Protein AF-A0A261KJJ3-F1 (afdb_monomer_lite)

pLDDT: mean 83.25, std 13.96, range [41.62, 97.19]

Radius of gyration: 14.07 Å; chains: 1; bounding box: 32×36×32 Å
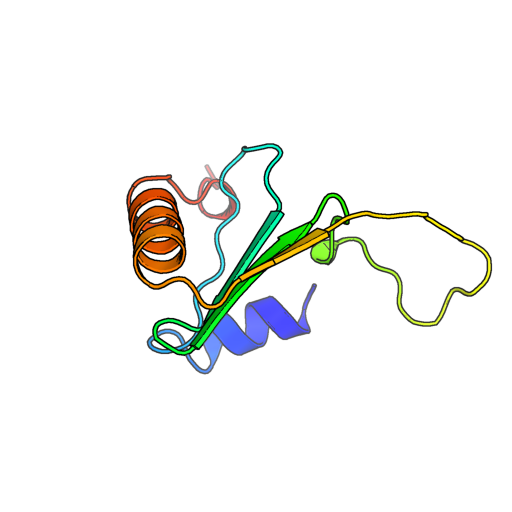
Secondary structure (DSSP, 8-state):
-HHHHHHHHH-TTT------SSS-EEEEETTTEEEEESS-GGG--TT-TT------EEEE--HHHHHHHHHHHHHS--GGG---

Structure (mmCIF, N/CA/C/O backbone):
data_AF-A0A261KJJ3-F1
#
_entry.id   AF-A0A261KJJ3-F1
#
loop_
_atom_site.group_PDB
_atom_site.id
_atom_site.type_symbol
_atom_site.label_atom_id
_atom_site.label_alt_id
_atom_site.label_comp_id
_atom_site.label_asym_id
_atom_site.label_entity_id
_atom_site.label_seq_id
_atom_site.pdbx_PDB_ins_code
_atom_site.Cartn_x
_atom_site.Cartn_y
_atom_site.Cartn_z
_atom_site.occupancy
_atom_site.B_iso_or_equiv
_atom_site.auth_seq_id
_atom_site.auth_comp_id
_atom_site.auth_asym_id
_atom_site.auth_atom_id
_atom_site.pdbx_PDB_model_num
ATOM 1 N N . MET A 1 1 ? 3.032 1.632 -15.342 1.00 56.47 1 MET A N 1
ATOM 2 C CA . MET A 1 1 ? 2.505 2.963 -14.957 1.00 56.47 1 MET A CA 1
ATOM 3 C C . MET A 1 1 ? 1.107 3.245 -15.521 1.00 56.47 1 MET A C 1
ATOM 5 O O . MET A 1 1 ? 0.233 3.578 -14.733 1.00 56.47 1 MET A O 1
ATOM 9 N N . PHE A 1 2 ? 0.858 3.044 -16.825 1.00 61.78 2 PHE A N 1
ATOM 10 C CA . PHE A 1 2 ? -0.452 3.309 -17.453 1.00 61.78 2 PHE A CA 1
ATOM 11 C C . PHE A 1 2 ? -1.638 2.559 -16.814 1.00 61.78 2 PHE A C 1
ATOM 13 O O . PHE A 1 2 ? -2.654 3.178 -16.526 1.00 61.78 2 PHE A O 1
ATOM 20 N N . LYS A 1 3 ? -1.472 1.273 -16.469 1.00 80.75 3 LYS A N 1
ATOM 21 C CA . LYS A 1 3 ? -2.557 0.452 -15.895 1.00 80.75 3 LYS A CA 1
ATOM 22 C C . LYS A 1 3 ? -3.081 0.946 -14.533 1.00 80.75 3 LYS A C 1
ATOM 24 O O . LYS A 1 3 ? -4.277 0.906 -14.290 1.00 80.75 3 LYS A O 1
ATOM 29 N N . LEU A 1 4 ? -2.215 1.450 -13.646 1.00 85.06 4 LEU A N 1
ATOM 30 C CA . LEU A 1 4 ? -2.646 1.928 -12.319 1.00 85.06 4 LEU A CA 1
ATOM 31 C C . LEU A 1 4 ? -3.336 3.298 -12.388 1.00 85.06 4 LEU A C 1
ATOM 33 O O . LEU A 1 4 ? -4.292 3.550 -11.660 1.00 85.06 4 LEU A O 1
ATOM 37 N N . GLN A 1 5 ? -2.869 4.178 -13.278 1.00 86.25 5 GLN A N 1
ATOM 38 C CA . GLN A 1 5 ? -3.540 5.458 -13.529 1.00 86.25 5 GLN A CA 1
ATOM 39 C C . GLN A 1 5 ? -4.918 5.240 -14.162 1.00 86.25 5 GLN A C 1
ATOM 41 O O . GLN A 1 5 ? -5.878 5.925 -13.815 1.00 86.25 5 GLN A O 1
ATOM 46 N N . GLU A 1 6 ? -5.038 4.248 -15.043 1.00 88.56 6 GLU A N 1
ATOM 47 C CA . GLU A 1 6 ? -6.319 3.853 -15.616 1.00 88.56 6 GLU A CA 1
ATOM 48 C C . GLU A 1 6 ? -7.281 3.291 -14.563 1.00 88.56 6 GLU A C 1
ATOM 50 O O . GLU A 1 6 ? -8.432 3.715 -14.521 1.00 88.56 6 GLU A O 1
ATOM 55 N N . LEU A 1 7 ? -6.815 2.428 -13.653 1.00 89.12 7 LEU A N 1
ATOM 56 C CA . LEU A 1 7 ? -7.637 1.938 -12.539 1.00 89.12 7 LEU A CA 1
ATOM 57 C C . LEU A 1 7 ? -8.141 3.074 -11.643 1.00 89.12 7 LEU A C 1
ATOM 59 O O . LEU A 1 7 ? -9.318 3.088 -11.290 1.00 89.12 7 LEU A O 1
ATOM 63 N N . LYS A 1 8 ? -7.294 4.066 -11.340 1.00 91.56 8 LYS A N 1
ATOM 64 C CA . LYS A 1 8 ? -7.713 5.279 -10.618 1.00 91.56 8 LYS A CA 1
ATOM 65 C C . LYS A 1 8 ? -8.817 6.031 -11.356 1.00 91.56 8 LYS A C 1
ATOM 67 O O . LYS A 1 8 ? -9.742 6.528 -10.723 1.00 91.56 8 LYS A O 1
ATOM 72 N N . ARG A 1 9 ? -8.724 6.128 -12.684 1.00 90.69 9 ARG A N 1
ATOM 73 C CA . ARG A 1 9 ? -9.735 6.797 -13.512 1.00 90.69 9 ARG A CA 1
ATOM 74 C C . ARG A 1 9 ? -11.050 6.015 -13.558 1.00 90.69 9 ARG A C 1
ATOM 76 O O . ARG A 1 9 ? -12.105 6.634 -13.500 1.00 90.69 9 ARG A O 1
ATOM 83 N N . LEU A 1 10 ? -10.990 4.690 -13.690 1.00 95.56 10 LEU A N 1
ATOM 84 C CA . LEU A 1 10 ? -12.169 3.824 -13.801 1.00 95.56 10 LEU A CA 1
ATOM 85 C C . LEU A 1 10 ? -12.897 3.653 -12.463 1.00 95.56 10 LEU A C 1
ATOM 87 O O . LEU A 1 10 ? -14.123 3.600 -12.435 1.00 95.56 10 LEU A O 1
ATOM 91 N N . TYR A 1 11 ? -12.154 3.607 -11.356 1.00 94.69 11 TYR A N 1
ATOM 92 C CA . TYR A 1 11 ? -12.689 3.317 -10.027 1.00 94.69 11 TYR A CA 1
ATOM 93 C C . TYR A 1 11 ? -12.241 4.353 -8.982 1.00 94.69 11 TYR A C 1
ATOM 95 O O . TYR A 1 11 ? -11.677 3.978 -7.954 1.00 94.69 11 TYR A O 1
ATOM 103 N N . PRO A 1 12 ? -12.509 5.658 -9.175 1.00 92.31 12 PRO A N 1
ATOM 104 C CA . PRO A 1 12 ? -11.958 6.722 -8.326 1.00 92.31 12 PRO A CA 1
ATOM 105 C C . PRO A 1 12 ? -12.415 6.655 -6.862 1.00 92.31 12 PRO A C 1
ATOM 107 O O . PRO A 1 12 ? -11.740 7.189 -5.986 1.00 92.31 12 PRO A O 1
ATOM 110 N N . LYS A 1 13 ? -13.547 5.992 -6.587 1.00 92.31 13 LYS A N 1
ATOM 111 C CA . LYS A 1 13 ? -14.053 5.758 -5.224 1.00 92.31 13 LYS A CA 1
ATOM 112 C C . LYS A 1 13 ? -13.354 4.600 -4.506 1.00 92.31 13 LYS A C 1
ATOM 114 O O . LYS A 1 13 ? -13.295 4.612 -3.286 1.00 92.31 13 LYS A O 1
ATOM 119 N N . TYR A 1 14 ? -12.848 3.618 -5.252 1.00 91.56 14 TYR A N 1
ATOM 120 C CA . TYR A 1 14 ? -12.318 2.362 -4.705 1.00 91.56 14 TYR A CA 1
ATOM 121 C C . TYR A 1 14 ? -10.797 2.253 -4.818 1.00 91.56 14 TYR A C 1
ATOM 123 O O . TYR A 1 14 ? -10.180 1.467 -4.109 1.00 91.56 14 TYR A O 1
ATOM 131 N N . PHE A 1 15 ? -10.183 3.020 -5.719 1.00 93.38 15 PHE A N 1
ATOM 132 C CA . PHE A 1 15 ? -8.750 2.989 -5.951 1.00 93.38 15 PHE A CA 1
ATOM 133 C C . PHE A 1 15 ? -8.174 4.400 -5.958 1.00 93.38 15 PHE A C 1
ATOM 135 O O . PHE A 1 15 ? -8.498 5.232 -6.809 1.00 93.38 15 PHE A O 1
ATOM 142 N N . GLN A 1 16 ? -7.262 4.653 -5.023 1.00 92.81 16 GLN A N 1
ATOM 143 C CA . GLN A 1 16 ? -6.540 5.912 -4.926 1.00 92.81 16 GLN A CA 1
ATOM 144 C C . GLN A 1 16 ? -5.048 5.695 -5.156 1.00 92.81 16 GLN A C 1
ATOM 146 O O . GLN A 1 16 ? -4.453 4.720 -4.713 1.00 92.81 16 GLN A O 1
ATOM 151 N N . LEU A 1 17 ? -4.431 6.658 -5.837 1.00 90.94 17 LEU A N 1
ATOM 152 C CA . LEU A 1 17 ? -2.994 6.683 -6.082 1.00 90.94 17 LEU A CA 1
ATOM 153 C C . LEU A 1 17 ? -2.494 8.117 -5.906 1.00 90.94 17 LEU A C 1
ATOM 155 O O . LEU A 1 17 ? -3.000 9.038 -6.569 1.00 90.94 17 LEU A O 1
ATOM 159 N N . LYS A 1 18 ? -1.510 8.293 -5.018 1.00 89.19 18 LYS A N 1
ATOM 160 C CA . LYS A 1 18 ? -0.842 9.567 -4.725 1.00 89.19 18 LYS A CA 1
ATOM 161 C C . LYS A 1 18 ? 0.674 9.391 -4.757 1.00 89.19 18 LYS A C 1
ATOM 163 O O . LYS A 1 18 ? 1.193 8.386 -4.281 1.00 89.19 18 LYS A O 1
ATOM 168 N N . LEU A 1 19 ? 1.376 10.397 -5.272 1.00 88.44 19 LEU A N 1
ATOM 169 C CA . LEU A 1 19 ? 2.810 10.560 -5.048 1.00 88.44 19 LEU A CA 1
ATOM 170 C C . LEU A 1 19 ? 2.989 11.427 -3.801 1.00 88.44 19 LEU A C 1
ATOM 172 O O . LEU A 1 19 ? 2.656 12.606 -3.837 1.00 88.44 19 LEU A O 1
ATOM 176 N N . MET A 1 20 ? 3.482 10.850 -2.708 1.00 86.31 20 MET A N 1
ATOM 177 C CA . MET A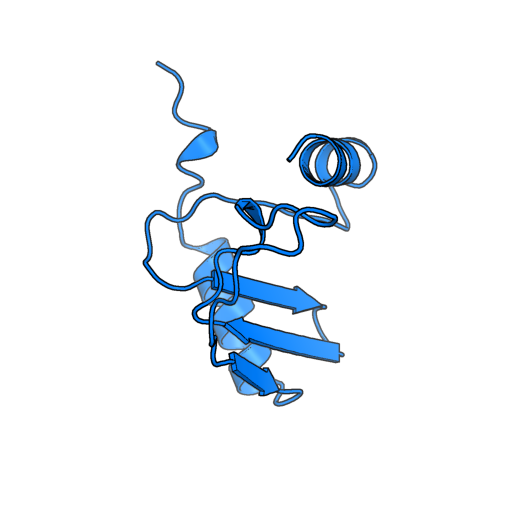 1 20 ? 3.527 11.526 -1.402 1.00 86.31 20 MET A CA 1
ATOM 178 C C . MET A 1 20 ? 4.854 12.242 -1.106 1.00 86.31 20 MET A C 1
ATOM 180 O O . MET A 1 20 ? 4.948 12.958 -0.119 1.00 86.31 20 MET A O 1
ATOM 184 N N . GLY A 1 21 ? 5.894 12.036 -1.924 1.00 83.12 21 GLY A N 1
ATOM 185 C CA . GLY A 1 21 ? 7.228 12.617 -1.694 1.00 83.12 21 GLY A CA 1
ATOM 186 C C . GLY A 1 21 ? 8.014 11.996 -0.535 1.00 83.12 21 GLY A C 1
ATOM 187 O O . GLY A 1 21 ? 9.068 12.507 -0.175 1.00 83.12 21 GLY A O 1
ATOM 188 N N . THR A 1 22 ? 7.524 10.900 0.045 1.00 81.56 22 THR A N 1
ATOM 189 C CA . THR A 1 22 ? 8.212 10.145 1.097 1.00 81.56 22 THR A CA 1
ATOM 190 C C . THR A 1 22 ? 9.019 8.987 0.501 1.00 81.56 22 THR A C 1
ATOM 192 O O . THR A 1 22 ? 8.759 8.542 -0.619 1.00 81.56 22 THR A O 1
ATOM 195 N N . HIS A 1 23 ? 10.000 8.465 1.250 1.00 81.88 23 HIS A N 1
ATOM 196 C CA . HIS A 1 23 ? 10.738 7.262 0.836 1.00 81.88 23 HIS A CA 1
ATOM 197 C C . HIS A 1 23 ? 9.900 5.974 0.984 1.00 81.88 23 HIS A C 1
ATOM 199 O O . HIS A 1 23 ? 10.223 4.945 0.386 1.00 81.88 23 HIS A O 1
ATOM 205 N N . SER A 1 24 ? 8.816 6.024 1.761 1.00 81.88 24 SER A N 1
ATOM 206 C CA . SER A 1 24 ? 7.926 4.893 2.018 1.00 81.88 24 SER A CA 1
ATOM 207 C C . SER A 1 24 ? 7.106 4.532 0.781 1.00 81.88 24 SER A C 1
ATOM 209 O O . SER A 1 24 ? 6.447 5.384 0.188 1.00 81.88 24 SER A O 1
ATOM 211 N N . LYS A 1 25 ? 7.098 3.246 0.426 1.00 89.06 25 LYS A N 1
ATOM 212 C CA . LYS A 1 25 ? 6.242 2.698 -0.629 1.00 89.06 25 LYS A CA 1
ATOM 213 C C . LYS A 1 25 ? 5.325 1.682 0.020 1.00 89.06 25 LYS A C 1
ATOM 215 O O . LYS A 1 25 ? 5.800 0.709 0.603 1.00 89.06 25 LYS A O 1
A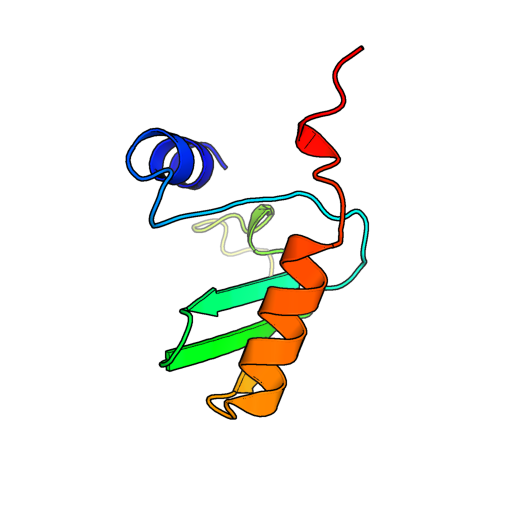TOM 220 N N . TYR A 1 26 ? 4.028 1.939 -0.035 1.00 91.50 26 TYR A N 1
ATOM 221 C CA . TYR A 1 26 ? 3.055 1.035 0.543 1.00 91.50 26 TYR A CA 1
ATOM 222 C C . TYR A 1 26 ? 1.771 0.992 -0.269 1.00 91.50 26 TYR A C 1
ATOM 224 O O . TYR A 1 26 ? 1.419 1.950 -0.960 1.00 91.50 26 TYR A O 1
ATOM 232 N N . TRP A 1 27 ? 1.074 -0.132 -0.166 1.00 91.31 27 TRP A N 1
ATOM 233 C CA . TRP A 1 27 ? -0.315 -0.265 -0.572 1.00 91.31 27 TRP A CA 1
ATOM 234 C C . TRP A 1 27 ? -1.149 -0.626 0.651 1.00 91.31 27 TRP A C 1
ATOM 236 O O . TRP A 1 27 ? -0.662 -1.256 1.592 1.00 91.31 27 TRP A O 1
ATOM 246 N N . VAL A 1 28 ? -2.412 -0.229 0.629 1.00 94.69 28 VAL A N 1
ATOM 247 C CA . VAL A 1 28 ? -3.379 -0.582 1.663 1.00 94.69 28 VAL A CA 1
ATOM 248 C C . VAL A 1 28 ? -4.634 -1.069 0.962 1.00 94.69 28 VAL A C 1
ATOM 250 O O . VAL A 1 28 ? -5.084 -0.462 -0.009 1.00 94.69 28 VAL A O 1
ATOM 253 N N . CYS A 1 29 ? -5.160 -2.190 1.429 1.00 94.12 29 CYS A N 1
ATOM 254 C CA . CYS A 1 29 ? -6.506 -2.641 1.147 1.00 94.12 29 CYS A CA 1
ATOM 255 C C . CYS A 1 29 ? -7.251 -2.588 2.474 1.00 94.12 29 CYS A C 1
ATOM 257 O O . CYS A 1 29 ? -7.119 -3.531 3.249 1.00 94.12 29 CYS A O 1
ATOM 259 N N . ASP A 1 30 ? -7.945 -1.470 2.706 1.00 91.00 30 ASP A N 1
ATOM 260 C CA . ASP A 1 30 ? -8.625 -1.035 3.935 1.00 91.00 30 ASP A CA 1
ATOM 261 C C . ASP A 1 30 ? -8.668 -2.085 5.055 1.00 91.00 30 ASP A C 1
ATOM 263 O O . ASP A 1 30 ? -7.637 -2.390 5.644 1.00 91.00 30 ASP A O 1
ATOM 267 N N . ASP A 1 31 ? -9.812 -2.697 5.337 1.00 90.00 31 ASP A N 1
ATOM 268 C CA . ASP A 1 31 ? -9.969 -3.628 6.464 1.00 90.00 31 ASP A CA 1
ATOM 269 C C . ASP A 1 31 ? -9.347 -5.022 6.228 1.00 90.00 31 ASP A C 1
ATOM 271 O O . ASP A 1 31 ? -9.771 -6.009 6.830 1.00 90.00 31 ASP A O 1
ATOM 275 N N . LYS A 1 32 ? -8.374 -5.149 5.315 1.00 94.94 32 LYS A N 1
ATOM 276 C CA . LYS A 1 32 ? -7.759 -6.435 4.948 1.00 94.94 32 LYS A CA 1
ATOM 277 C C . LYS A 1 32 ? -6.270 -6.486 5.244 1.00 94.94 32 LYS A C 1
ATOM 279 O O . LYS A 1 32 ? -5.829 -7.372 5.972 1.00 94.94 32 LYS A O 1
ATOM 284 N N . PHE A 1 33 ? -5.481 -5.606 4.631 1.00 96.31 33 PHE A N 1
ATOM 285 C CA . PHE A 1 33 ? -4.026 -5.638 4.774 1.00 96.31 33 PHE A CA 1
ATOM 286 C C . PHE A 1 33 ? -3.351 -4.341 4.332 1.00 96.31 33 PHE A C 1
ATOM 288 O O . PHE A 1 33 ? -3.854 -3.594 3.493 1.00 96.31 33 PHE A O 1
ATOM 295 N N . ALA A 1 34 ? -2.128 -4.148 4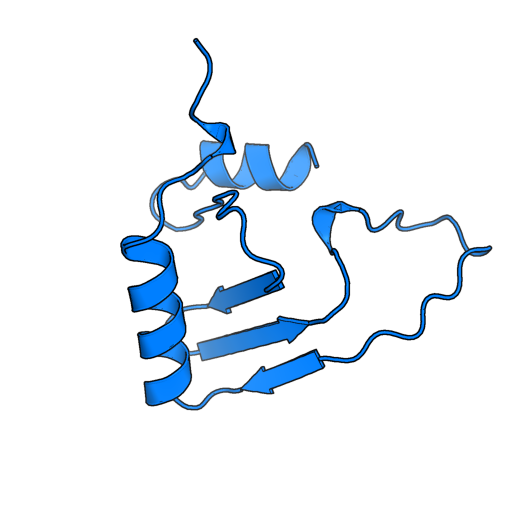.809 1.00 96.06 34 ALA A N 1
ATOM 296 C CA . ALA A 1 34 ? -1.165 -3.217 4.250 1.00 96.06 34 ALA A CA 1
ATOM 297 C C . ALA A 1 34 ? 0.132 -3.954 3.899 1.00 96.06 34 ALA A C 1
ATOM 299 O O . ALA A 1 34 ? 0.512 -4.926 4.554 1.00 96.06 34 ALA A O 1
ATOM 300 N N . VAL A 1 35 ? 0.824 -3.482 2.864 1.00 93.75 35 VAL A N 1
ATOM 301 C CA . VAL A 1 35 ? 2.215 -3.876 2.611 1.00 93.75 35 VAL A CA 1
ATOM 302 C C . VAL A 1 35 ? 3.050 -2.634 2.475 1.00 93.75 35 VAL A C 1
ATOM 304 O O . VAL A 1 35 ? 2.693 -1.731 1.723 1.00 93.75 35 VAL A O 1
ATOM 307 N N . VAL A 1 36 ? 4.184 -2.633 3.156 1.00 91.38 36 VAL A N 1
ATOM 308 C CA . VAL A 1 36 ? 5.249 -1.652 2.998 1.00 91.38 36 VAL A CA 1
ATOM 309 C C . VAL A 1 36 ? 6.445 -2.372 2.406 1.00 91.38 36 VAL A C 1
ATOM 311 O O . VAL A 1 36 ? 6.778 -3.468 2.842 1.00 91.38 36 VAL A O 1
ATOM 314 N N . THR A 1 37 ? 7.108 -1.783 1.423 1.00 87.69 37 THR A N 1
ATOM 315 C CA . THR A 1 37 ? 8.290 -2.394 0.813 1.00 87.69 37 THR A CA 1
ATOM 316 C C . THR A 1 37 ? 9.346 -1.351 0.476 1.00 87.69 37 THR A C 1
ATOM 318 O O . THR A 1 37 ? 9.035 -0.183 0.223 1.00 87.69 37 THR A O 1
ATOM 321 N N . SER A 1 38 ? 10.611 -1.769 0.481 1.00 85.50 38 SER A N 1
ATOM 322 C CA . SER A 1 38 ? 11.710 -0.988 -0.084 1.00 85.50 38 SER A CA 1
ATOM 323 C C . SER A 1 38 ? 11.591 -0.866 -1.611 1.00 85.50 38 SER A C 1
ATOM 325 O O . SER A 1 38 ? 11.957 0.178 -2.165 1.00 85.50 38 SER A O 1
ATOM 327 N N . ALA A 1 39 ? 10.952 -1.851 -2.260 1.00 81.69 39 ALA A N 1
ATOM 328 C CA . ALA A 1 39 ? 10.798 -1.937 -3.704 1.00 81.69 39 ALA A CA 1
ATOM 329 C C . ALA A 1 39 ? 9.909 -0.825 -4.255 1.00 81.69 39 ALA A C 1
ATOM 331 O O . ALA A 1 39 ? 8.732 -0.690 -3.905 1.00 81.69 39 ALA A O 1
ATOM 332 N N . ASN A 1 40 ? 10.431 -0.050 -5.206 1.00 77.69 40 ASN A N 1
ATOM 333 C CA . ASN A 1 40 ? 9.597 0.886 -5.950 1.00 77.69 40 ASN A CA 1
ATOM 334 C C . ASN A 1 40 ? 8.780 0.137 -7.010 1.00 77.69 40 ASN A C 1
ATOM 336 O O . ASN A 1 40 ? 9.185 0.013 -8.166 1.00 77.69 40 ASN A O 1
ATOM 340 N N . ILE A 1 41 ? 7.601 -0.343 -6.613 1.00 69.62 41 ILE A N 1
ATOM 341 C CA . ILE A 1 41 ? 6.701 -1.138 -7.461 1.00 69.62 41 ILE A CA 1
ATOM 342 C C . ILE A 1 41 ? 6.347 -0.403 -8.766 1.00 69.62 41 ILE A C 1
ATOM 344 O O . ILE A 1 41 ? 6.211 -1.041 -9.811 1.00 69.62 41 ILE A O 1
ATOM 348 N N . LEU A 1 42 ? 6.270 0.935 -8.757 1.00 69.31 42 LEU A N 1
ATOM 349 C CA . LEU A 1 42 ? 5.995 1.725 -9.967 1.00 69.31 42 LEU A CA 1
ATOM 350 C C . LEU A 1 42 ? 7.134 1.678 -10.997 1.00 69.31 42 LEU A C 1
ATOM 352 O O . LEU A 1 42 ? 6.885 1.902 -12.183 1.00 69.31 42 LEU A O 1
ATOM 356 N N . CYS A 1 43 ? 8.354 1.374 -10.553 1.00 65.31 43 CYS A N 1
ATOM 357 C CA . CYS A 1 43 ? 9.548 1.232 -11.382 1.00 65.31 43 CYS A CA 1
ATOM 358 C C . CYS A 1 43 ? 9.869 -0.229 -11.726 1.00 65.31 43 CYS A C 1
ATOM 360 O O . CYS A 1 43 ? 10.839 -0.475 -12.447 1.00 65.31 43 CYS A O 1
ATOM 362 N N . SER A 1 44 ? 9.071 -1.191 -11.247 1.00 64.81 44 SER A N 1
ATOM 363 C CA . SER A 1 44 ? 9.243 -2.596 -11.614 1.00 64.81 44 SER A CA 1
ATOM 364 C C . SER A 1 44 ? 9.062 -2.769 -13.129 1.00 64.81 44 SER A C 1
ATOM 366 O O . SER A 1 44 ? 8.123 -2.241 -13.732 1.00 64.81 44 SER A O 1
ATOM 368 N N . GLN A 1 45 ? 10.002 -3.471 -13.766 1.00 66.75 45 GLN A N 1
ATOM 369 C CA . GLN A 1 45 ? 9.954 -3.814 -15.192 1.00 66.75 45 GLN A CA 1
ATOM 370 C C . GLN A 1 45 ? 9.649 -5.312 -15.321 1.00 66.75 45 GLN A C 1
ATOM 372 O O . GLN A 1 45 ? 10.575 -6.099 -15.533 1.00 66.75 45 GLN A O 1
ATOM 377 N N . PRO A 1 46 ? 8.377 -5.732 -15.150 1.00 58.56 46 PRO A N 1
ATOM 378 C CA . PRO A 1 46 ? 8.005 -7.135 -15.278 1.00 58.56 46 PRO A CA 1
ATOM 379 C C . PRO A 1 46 ? 8.413 -7.652 -16.665 1.00 58.56 46 PRO A C 1
ATOM 381 O O . PRO A 1 46 ? 8.112 -7.021 -17.677 1.00 58.56 46 PRO A O 1
ATOM 384 N N . GLY A 1 47 ? 9.140 -8.771 -16.699 1.00 58.44 47 GLY A N 1
ATOM 385 C CA . GLY A 1 47 ? 9.634 -9.396 -17.932 1.00 58.44 47 GLY A CA 1
ATOM 386 C C . GLY A 1 47 ? 11.081 -9.065 -18.318 1.00 58.44 47 GLY A C 1
ATOM 387 O O . GLY A 1 47 ? 11.601 -9.683 -19.241 1.00 58.44 47 GLY A O 1
ATOM 388 N N . LYS A 1 48 ? 11.771 -8.152 -17.617 1.00 60.03 48 LYS A N 1
ATOM 389 C CA . LYS A 1 48 ? 13.230 -7.990 -17.759 1.00 60.03 48 LYS A CA 1
ATOM 390 C C . LYS A 1 48 ? 13.948 -8.750 -16.647 1.00 60.03 48 LYS A C 1
ATOM 392 O O . LYS A 1 48 ? 14.150 -8.230 -15.557 1.00 60.03 48 LYS A O 1
ATOM 397 N N . THR A 1 49 ? 14.333 -9.985 -16.946 1.00 56.00 49 THR A N 1
ATOM 398 C CA . THR A 1 49 ? 14.932 -10.965 -16.021 1.00 56.00 49 THR A CA 1
ATOM 399 C C . THR A 1 49 ? 16.355 -10.635 -15.558 1.00 56.00 49 THR A C 1
ATOM 401 O O . THR A 1 49 ? 16.857 -11.277 -14.648 1.00 56.00 49 THR A O 1
ATOM 404 N N . ASN A 1 50 ? 17.011 -9.624 -16.138 1.00 56.03 50 ASN A N 1
ATOM 405 C CA . ASN A 1 50 ? 18.427 -9.332 -15.862 1.00 56.03 50 ASN A CA 1
ATOM 406 C C . ASN A 1 50 ? 18.651 -8.315 -14.732 1.00 56.03 50 ASN A C 1
ATOM 408 O O . ASN A 1 50 ? 19.737 -7.750 -14.616 1.00 56.03 50 ASN A O 1
ATOM 412 N N . LYS A 1 51 ? 17.631 -8.030 -13.922 1.00 57.06 51 LYS A N 1
ATOM 413 C CA . LYS A 1 51 ? 17.742 -7.117 -12.783 1.00 57.06 51 LYS A CA 1
ATOM 414 C C . LYS A 1 51 ? 17.192 -7.787 -11.532 1.00 57.06 51 LYS A C 1
ATOM 416 O O . LYS A 1 51 ? 15.998 -7.712 -11.257 1.00 57.06 51 LYS A O 1
ATOM 421 N N . TYR A 1 52 ? 18.084 -8.446 -10.802 1.00 57.12 52 TYR A N 1
ATOM 422 C CA . TYR A 1 52 ? 17.814 -8.921 -9.453 1.00 57.12 52 TYR A CA 1
ATOM 423 C C . TYR A 1 52 ? 17.958 -7.737 -8.500 1.00 57.12 52 TYR A C 1
ATOM 425 O O . TYR A 1 52 ? 19.039 -7.165 -8.374 1.00 57.12 52 TYR A O 1
ATOM 433 N N . TYR A 1 53 ? 16.853 -7.346 -7.877 1.00 66.00 53 TYR A N 1
ATOM 434 C CA . TYR A 1 53 ? 16.857 -6.435 -6.742 1.00 66.00 53 TYR A CA 1
ATOM 435 C C . TYR A 1 53 ? 16.364 -7.240 -5.546 1.00 66.00 53 TYR A C 1
ATOM 437 O O . TYR A 1 53 ? 15.233 -7.727 -5.557 1.00 66.00 53 TYR A O 1
ATOM 445 N N . GLU A 1 54 ? 17.230 -7.432 -4.555 1.00 71.56 54 GLU A N 1
ATOM 446 C CA . GLU A 1 54 ? 16.816 -7.964 -3.263 1.00 71.56 54 GLU A CA 1
ATOM 447 C C . GLU A 1 54 ? 16.119 -6.842 -2.504 1.00 71.56 54 GLU A C 1
ATOM 449 O O . GLU A 1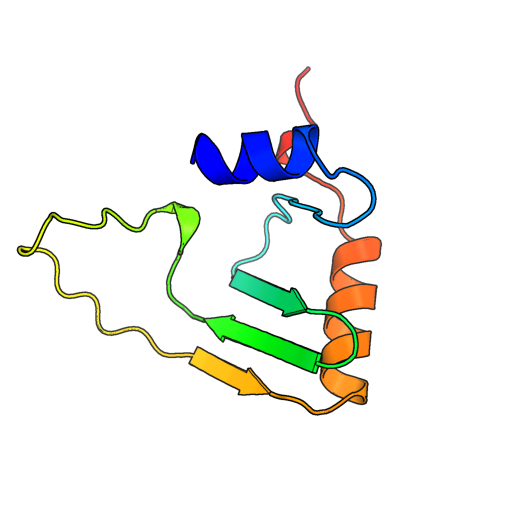 54 ? 16.713 -5.819 -2.172 1.00 71.56 54 GLU A O 1
ATOM 454 N N . GLU A 1 55 ? 14.823 -7.015 -2.290 1.00 77.69 55 GLU A N 1
ATOM 455 C CA . GLU A 1 55 ? 13.970 -6.022 -1.659 1.00 77.69 55 GLU A CA 1
ATOM 456 C C . GLU A 1 55 ? 13.320 -6.652 -0.436 1.00 77.69 55 GLU A C 1
ATOM 458 O O . GLU A 1 55 ? 12.975 -7.835 -0.428 1.00 77.69 55 GLU A O 1
ATOM 463 N N . THR A 1 56 ? 13.124 -5.851 0.602 1.00 84.19 56 THR A N 1
ATOM 464 C CA . THR A 1 56 ? 12.440 -6.285 1.816 1.00 84.19 56 THR A CA 1
ATOM 465 C C . THR A 1 56 ? 11.075 -5.625 1.906 1.00 84.19 56 THR A C 1
ATOM 467 O O . THR A 1 56 ? 10.783 -4.590 1.290 1.00 84.19 56 THR A O 1
ATOM 470 N N . GLY A 1 57 ? 10.184 -6.253 2.658 1.00 88.81 57 GLY A N 1
ATOM 471 C CA . GLY A 1 57 ? 8.863 -5.713 2.888 1.00 88.81 57 GLY A CA 1
ATOM 472 C C . GLY A 1 57 ? 8.225 -6.290 4.132 1.00 88.81 57 GLY A C 1
ATOM 473 O O . GLY A 1 57 ? 8.610 -7.347 4.624 1.00 88.81 57 GLY A O 1
ATOM 474 N N . LEU A 1 58 ? 7.237 -5.560 4.622 1.00 92.19 58 LEU A N 1
ATOM 475 C CA . LEU A 1 58 ? 6.370 -5.950 5.711 1.00 92.19 58 LEU A CA 1
ATOM 476 C C . LEU A 1 58 ? 4.959 -6.076 5.157 1.00 92.19 58 LEU A C 1
ATOM 478 O O . LEU A 1 58 ? 4.414 -5.102 4.641 1.00 92.19 58 LEU A O 1
ATOM 482 N N . TRP A 1 59 ? 4.366 -7.253 5.306 1.00 95.12 59 TRP A N 1
ATOM 483 C CA . TRP A 1 59 ? 2.926 -7.439 5.191 1.00 95.12 59 TRP A CA 1
ATOM 484 C C . TRP A 1 59 ? 2.315 -7.414 6.591 1.00 95.12 59 TRP A C 1
ATOM 486 O O . TRP A 1 59 ? 2.878 -7.981 7.527 1.00 95.12 59 TRP A O 1
ATOM 496 N N . THR A 1 60 ? 1.173 -6.752 6.742 1.00 96.12 60 THR A N 1
ATOM 497 C CA . THR A 1 60 ? 0.450 -6.685 8.012 1.00 96.12 60 THR A CA 1
ATOM 498 C C . THR A 1 60 ? -1.055 -6.666 7.784 1.00 96.12 60 THR A C 1
ATOM 500 O O . THR A 1 60 ? -1.546 -6.041 6.845 1.00 96.12 60 THR A O 1
ATOM 503 N N . ASN A 1 61 ? -1.791 -7.327 8.670 1.00 97.19 61 ASN A N 1
ATOM 504 C CA . ASN A 1 61 ? -3.246 -7.242 8.806 1.00 97.19 61 ASN A CA 1
ATOM 505 C C . ASN A 1 61 ? -3.655 -6.569 10.131 1.00 97.19 61 ASN A C 1
ATOM 507 O O . ASN A 1 61 ? -4.819 -6.614 10.524 1.00 97.19 61 ASN A O 1
ATOM 511 N N . ASN A 1 62 ? -2.704 -5.958 10.844 1.00 97.06 62 ASN A N 1
ATOM 512 C CA . ASN A 1 62 ? -2.986 -5.250 12.083 1.00 97.06 62 ASN A CA 1
ATOM 513 C C . ASN A 1 62 ? -3.791 -3.977 11.784 1.00 97.06 62 ASN A C 1
ATOM 515 O O . ASN A 1 62 ? -3.291 -3.055 11.134 1.00 97.06 62 ASN A O 1
ATOM 519 N N . ILE A 1 63 ? -5.018 -3.910 12.305 1.00 96.12 63 ILE A N 1
ATOM 520 C CA . ILE A 1 63 ? -5.954 -2.821 12.005 1.00 96.12 63 ILE A CA 1
ATOM 521 C C . ILE A 1 63 ? -5.427 -1.442 12.418 1.00 96.12 63 ILE A C 1
ATOM 523 O O . ILE A 1 63 ? -5.601 -0.478 11.680 1.00 96.12 63 ILE A O 1
ATOM 527 N N . ASN A 1 64 ? -4.700 -1.335 13.534 1.00 95.94 64 ASN A N 1
ATOM 528 C CA . ASN A 1 64 ? -4.143 -0.056 13.981 1.00 95.94 64 ASN A CA 1
ATOM 529 C C . ASN A 1 64 ? -3.061 0.438 13.014 1.00 95.94 64 ASN A C 1
ATOM 531 O O . ASN A 1 64 ? -2.998 1.621 12.691 1.00 95.94 64 ASN A O 1
ATOM 535 N N . GLN A 1 65 ? -2.226 -0.472 12.506 1.00 95.19 65 GLN A N 1
ATOM 536 C CA . GLN A 1 65 ? -1.209 -0.129 11.511 1.00 95.19 65 GLN A CA 1
ATOM 537 C C . GLN A 1 65 ? -1.844 0.284 10.181 1.00 95.19 65 GLN A C 1
ATOM 539 O O . GLN A 1 65 ? -1.451 1.297 9.609 1.00 95.19 65 GLN A O 1
ATOM 544 N N . ILE A 1 66 ? -2.855 -0.456 9.719 1.00 96.50 66 ILE A N 1
ATOM 545 C CA . ILE A 1 66 ? -3.643 -0.117 8.526 1.00 96.50 66 ILE A CA 1
ATOM 546 C C . ILE A 1 66 ? -4.224 1.295 8.654 1.00 96.50 66 ILE A C 1
ATOM 548 O O . ILE A 1 66 ? -4.004 2.128 7.774 1.00 96.50 66 ILE A O 1
ATOM 552 N N . GLN A 1 67 ? -4.917 1.589 9.757 1.00 96.06 67 GLN A N 1
ATOM 553 C CA . GLN A 1 67 ? -5.539 2.895 9.983 1.00 96.06 67 GLN A CA 1
ATOM 554 C C . GLN A 1 67 ? -4.497 4.018 10.034 1.00 96.06 67 GLN A C 1
ATOM 556 O O . GLN A 1 67 ? -4.716 5.081 9.456 1.00 96.06 67 GLN A O 1
ATOM 561 N N . ASN A 1 68 ? -3.319 3.770 10.613 1.00 94.38 68 ASN A N 1
ATOM 562 C CA . ASN A 1 68 ? -2.211 4.727 10.580 1.00 94.38 68 ASN A CA 1
ATOM 563 C C . ASN A 1 68 ? -1.721 5.008 9.149 1.00 94.38 68 ASN A C 1
ATOM 565 O O . ASN A 1 68 ? -1.440 6.163 8.813 1.00 94.38 68 ASN A O 1
ATOM 569 N N . PHE A 1 69 ? -1.634 3.989 8.285 1.00 93.88 69 PHE A N 1
ATOM 570 C CA . PHE A 1 69 ? -1.273 4.183 6.877 1.00 93.88 69 PHE A CA 1
ATOM 571 C C . PHE A 1 69 ? -2.346 4.955 6.110 1.00 93.88 69 PHE A C 1
ATOM 573 O O . PHE A 1 69 ? -2.001 5.877 5.372 1.00 93.88 69 PHE A O 1
ATOM 580 N N . ILE A 1 70 ? -3.628 4.635 6.308 1.00 94.56 70 ILE A N 1
ATOM 581 C CA . ILE A 1 70 ? -4.745 5.366 5.691 1.00 94.56 70 ILE A CA 1
ATOM 582 C C . ILE A 1 70 ? -4.723 6.823 6.148 1.00 94.56 70 ILE A C 1
ATOM 584 O O . ILE A 1 70 ? -4.732 7.730 5.316 1.00 94.56 70 ILE A O 1
ATOM 588 N N . HIS A 1 71 ? -4.614 7.063 7.456 1.00 94.12 71 HIS A N 1
ATOM 589 C CA . HIS A 1 71 ? -4.534 8.406 8.014 1.00 94.12 71 HIS A CA 1
ATOM 590 C C . HIS A 1 71 ? -3.371 9.184 7.394 1.00 94.12 71 HIS A C 1
ATOM 592 O O . HIS A 1 71 ? -3.587 10.246 6.809 1.00 94.12 71 HIS A O 1
ATOM 598 N N . SER A 1 72 ? -2.164 8.614 7.395 1.00 91.31 72 SER A N 1
ATOM 599 C CA . SER A 1 72 ? -0.993 9.227 6.758 1.00 91.31 72 SER A CA 1
ATOM 600 C C . SER A 1 72 ? -1.272 9.560 5.290 1.00 91.31 72 SER A C 1
ATOM 602 O O . SER A 1 72 ? -1.112 10.704 4.872 1.00 91.31 72 SER A O 1
ATOM 604 N N . PHE A 1 73 ? -1.781 8.597 4.518 1.00 92.62 73 PHE A N 1
ATOM 605 C CA . PHE A 1 73 ? -2.114 8.774 3.106 1.00 92.62 73 PHE A CA 1
ATOM 606 C C . PHE A 1 73 ? -3.133 9.895 2.865 1.00 92.62 73 PHE A C 1
ATOM 608 O O . PHE A 1 73 ? -3.035 10.612 1.866 1.00 92.62 73 PHE A O 1
ATOM 615 N N . THR A 1 74 ? -4.121 10.069 3.748 1.00 91.69 74 THR A N 1
ATOM 616 C CA . THR A 1 74 ? -5.125 11.138 3.627 1.00 91.69 74 THR A CA 1
ATOM 617 C C . THR A 1 74 ? -4.532 12.525 3.850 1.00 91.69 74 THR A C 1
ATOM 619 O O . THR A 1 74 ? -4.874 13.432 3.093 1.00 91.69 74 THR A O 1
ATOM 622 N N . GLN A 1 75 ? -3.610 12.668 4.806 1.00 91.38 75 GLN A N 1
ATOM 623 C CA . GLN A 1 75 ? -3.016 13.951 5.194 1.00 91.38 75 GLN A CA 1
ATOM 624 C C . GLN A 1 75 ? -1.951 14.446 4.206 1.00 91.38 75 GLN A C 1
ATOM 626 O O . GLN A 1 75 ? -1.771 15.653 4.047 1.00 91.38 75 GLN A O 1
ATOM 631 N N . VAL A 1 76 ? -1.237 13.543 3.519 1.00 89.69 76 VAL A N 1
ATOM 632 C CA . VAL A 1 76 ? -0.149 13.958 2.617 1.00 89.69 76 VAL A CA 1
ATOM 633 C C . VAL A 1 76 ? -0.705 14.467 1.273 1.00 89.69 76 VAL A C 1
ATOM 635 O O . VAL A 1 76 ? -1.568 13.813 0.664 1.00 89.69 76 VAL A O 1
ATOM 638 N N . PRO A 1 77 ? -0.211 15.609 0.749 1.00 89.00 77 PRO A N 1
ATOM 639 C CA . PRO A 1 77 ? -0.602 16.094 -0.568 1.00 89.00 77 PRO A CA 1
ATOM 640 C C . PRO A 1 77 ? -0.159 15.142 -1.684 1.00 89.00 77 PRO A C 1
ATOM 642 O O . PRO A 1 77 ? 0.877 14.482 -1.613 1.00 89.00 77 PRO A O 1
ATOM 645 N N . ASN A 1 78 ? -0.927 15.119 -2.774 1.00 90.00 78 ASN A N 1
ATOM 646 C CA . ASN A 1 78 ? -0.536 14.404 -3.983 1.00 90.00 78 ASN A CA 1
ATOM 647 C C . ASN A 1 78 ? 0.385 15.273 -4.851 1.00 90.00 78 ASN A C 1
ATOM 649 O O . ASN A 1 78 ? -0.087 16.116 -5.614 1.00 90.00 78 ASN A O 1
ATOM 653 N N . LEU A 1 79 ? 1.692 15.030 -4.798 1.00 87.69 79 LEU A N 1
ATOM 654 C CA . LEU A 1 79 ? 2.689 15.774 -5.570 1.00 87.69 79 LEU A CA 1
ATOM 655 C C . LEU A 1 79 ? 2.563 15.563 -7.082 1.00 87.69 79 LEU A C 1
ATOM 657 O O . LEU A 1 79 ? 2.941 16.441 -7.847 1.00 87.69 79 LEU A O 1
ATOM 661 N N . ALA A 1 80 ? 1.961 14.458 -7.528 1.00 81.38 80 ALA A N 1
ATOM 662 C CA . ALA A 1 80 ? 1.692 14.241 -8.950 1.00 81.38 80 ALA A CA 1
ATOM 663 C C . ALA A 1 80 ? 0.585 15.161 -9.505 1.00 81.38 80 ALA A C 1
ATOM 665 O O . ALA A 1 80 ? 0.405 15.224 -10.717 1.00 81.38 80 ALA A O 1
ATOM 666 N N . ALA A 1 81 ? -0.174 15.845 -8.638 1.00 68.38 81 ALA A N 1
ATOM 667 C CA . ALA A 1 81 ? -1.204 16.804 -9.036 1.00 68.38 81 ALA A CA 1
ATOM 668 C C . ALA A 1 81 ? -0.693 18.255 -9.116 1.00 68.38 81 ALA A C 1
ATOM 670 O O . ALA A 1 81 ? -1.411 19.109 -9.627 1.00 68.38 81 ALA A O 1
ATOM 671 N N . LYS A 1 82 ? 0.537 18.548 -8.661 1.00 56.47 82 LYS A N 1
ATOM 672 C CA . LYS A 1 82 ? 1.175 19.854 -8.879 1.00 56.47 82 LYS A CA 1
ATOM 673 C C . LYS A 1 82 ? 1.709 19.921 -10.313 1.00 56.47 82 LYS A C 1
ATOM 675 O O . LYS A 1 82 ? 2.866 19.608 -10.566 1.00 56.47 82 LYS A O 1
ATOM 680 N N . LYS A 1 83 ? 0.847 20.311 -11.249 1.00 47.09 83 LYS A N 1
ATOM 681 C CA . LYS A 1 83 ? 1.257 20.929 -12.513 1.00 47.09 83 LYS A CA 1
ATOM 682 C C . LYS A 1 83 ? 0.852 22.398 -12.448 1.00 47.09 83 LYS A C 1
ATOM 684 O O . LYS A 1 83 ? -0.330 22.687 -12.593 1.00 47.09 83 LYS A O 1
ATOM 689 N N . ASN A 1 84 ? 1.829 23.264 -12.198 1.00 41.62 84 ASN A N 1
ATOM 690 C CA . ASN A 1 84 ? 1.839 24.633 -12.706 1.00 41.62 84 ASN A CA 1
ATOM 691 C C . ASN A 1 84 ? 2.959 24.679 -13.738 1.00 41.62 84 ASN A C 1
ATOM 693 O O . ASN A 1 84 ? 4.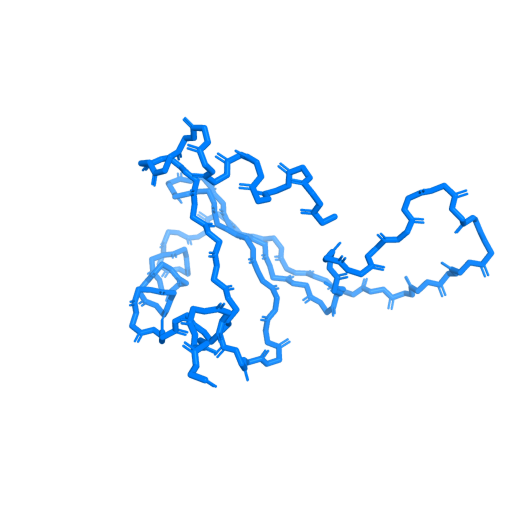067 24.225 -13.369 1.00 41.62 84 ASN A O 1
#

Sequence (84 aa):
MFKLQELKRLYPKYFQLKLMGTHSKYWVCDDKFAVVTSANILCSQPGKTNKYYEETGLWTNNINQIQNFIHSFTQVPNLAAKKN

Foldseek 3Di:
DVVLVVCCVVCVPQHDDADQVDCWDKDADQQAKIKIKNDPPVPDDPPPPPDDDDIDMDIDNPNVVRVVVVVVVVPGDRPVPPDD